Protein AF-A0A352B2F0-F1 (afdb_monomer)

Secondary structure (DSSP, 8-state):
--EEEESS--HHHHHHHHHTT-SEEEESS--HHHHHHHHHHH-

Radius of gyration: 9.82 Å; Cα contacts (8 Å, |Δi|>4): 55; chains: 1; bounding box: 24×15×23 Å

Foldseek 3Di:
DAAAEEQDDDPVVVVVCVVVPHQYYHYPPDDPVSVVVRVVSSD

Structure (mmCIF, N/CA/C/O backbone):
data_AF-A0A352B2F0-F1
#
_entry.id   AF-A0A352B2F0-F1
#
loop_
_atom_site.group_PDB
_atom_site.id
_atom_site.type_symbol
_atom_site.label_atom_id
_atom_site.label_alt_id
_atom_site.label_comp_id
_atom_site.label_asym_id
_atom_site.label_entity_id
_atom_site.label_seq_id
_atom_site.pdbx_PDB_ins_code
_atom_site.Cartn_x
_atom_site.Cartn_y
_atom_site.Cartn_z
_atom_site.occupancy
_atom_site.B_iso_or_equiv
_atom_site.auth_seq_id
_atom_site.auth_comp_id
_atom_site.auth_asym_id
_atom_site.auth_atom_id
_atom_site.pdbx_PDB_model_num
ATOM 1 N N . PRO A 1 1 ? -5.679 0.771 8.939 1.00 87.44 1 PRO A N 1
ATOM 2 C CA . PRO A 1 1 ? -5.112 1.106 7.608 1.00 87.44 1 PRO A CA 1
ATOM 3 C C . PRO A 1 1 ? -4.830 -0.194 6.845 1.00 87.44 1 PRO A C 1
ATOM 5 O O . PRO A 1 1 ? -4.576 -1.203 7.496 1.00 87.44 1 PRO A O 1
ATOM 8 N N . VAL A 1 2 ? -4.916 -0.190 5.511 1.00 94.31 2 VAL A N 1
ATOM 9 C CA . VAL A 1 2 ? -4.610 -1.365 4.674 1.00 94.31 2 VAL A CA 1
ATOM 10 C C . VAL A 1 2 ? -3.419 -1.037 3.783 1.00 94.31 2 VAL A C 1
ATOM 12 O O . VAL A 1 2 ? -3.455 -0.037 3.070 1.00 94.31 2 VAL A O 1
ATOM 15 N N . ALA A 1 3 ? -2.392 -1.884 3.809 1.00 94.44 3 ALA A N 1
ATOM 16 C CA . ALA A 1 3 ? -1.280 -1.862 2.864 1.00 94.44 3 ALA A CA 1
ATOM 17 C C . ALA A 1 3 ? -1.409 -3.057 1.908 1.00 94.44 3 ALA A C 1
ATOM 19 O O . ALA A 1 3 ? -1.727 -4.168 2.338 1.00 94.44 3 ALA A O 1
ATOM 20 N N . MET A 1 4 ? -1.193 -2.833 0.615 1.00 95.19 4 MET A N 1
ATOM 21 C CA . MET A 1 4 ? -1.302 -3.848 -0.429 1.00 95.19 4 MET A CA 1
ATOM 22 C C . MET A 1 4 ? 0.081 -4.214 -0.951 1.00 95.19 4 MET A C 1
ATOM 24 O O . MET A 1 4 ? 0.887 -3.342 -1.248 1.00 95.19 4 MET A O 1
ATOM 28 N N . MET A 1 5 ? 0.333 -5.510 -1.110 1.00 95.56 5 MET A N 1
ATOM 29 C CA . MET A 1 5 ? 1.593 -6.039 -1.622 1.00 95.56 5 MET A CA 1
ATOM 30 C C . MET A 1 5 ? 1.333 -6.833 -2.905 1.00 95.56 5 MET A C 1
ATOM 32 O O . MET A 1 5 ? 0.427 -7.667 -2.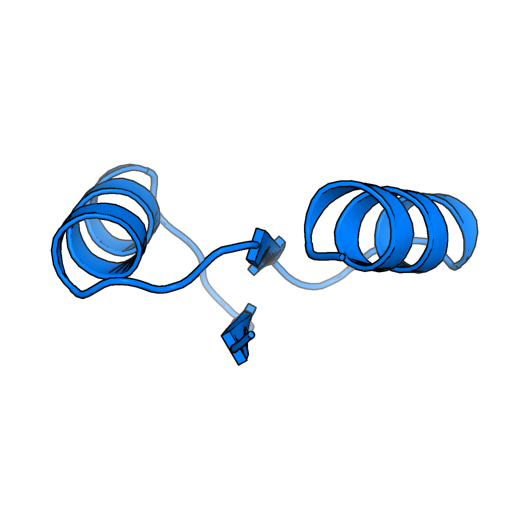930 1.00 95.56 5 MET A O 1
ATOM 36 N N . THR A 1 6 ? 2.106 -6.603 -3.968 1.00 94.31 6 THR A N 1
ATOM 37 C CA . THR A 1 6 ? 1.867 -7.220 -5.289 1.00 94.31 6 THR A CA 1
ATOM 38 C C . THR A 1 6 ? 3.141 -7.778 -5.915 1.00 94.31 6 THR A C 1
ATOM 40 O O . THR A 1 6 ? 4.217 -7.234 -5.720 1.00 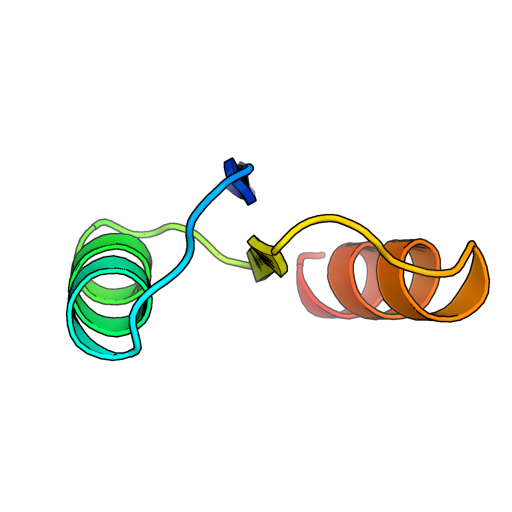94.31 6 THR A O 1
ATOM 43 N N . ALA A 1 7 ? 3.034 -8.864 -6.684 1.00 93.31 7 ALA A N 1
ATOM 44 C CA . ALA A 1 7 ? 4.155 -9.407 -7.460 1.00 93.31 7 ALA A CA 1
ATOM 45 C C . ALA A 1 7 ? 4.370 -8.689 -8.806 1.00 93.31 7 ALA A C 1
ATOM 47 O O . ALA A 1 7 ? 5.479 -8.679 -9.318 1.00 93.31 7 ALA A O 1
ATOM 48 N N . HIS A 1 8 ? 3.318 -8.090 -9.371 1.00 84.31 8 HIS A N 1
ATOM 49 C CA . HIS A 1 8 ? 3.369 -7.345 -10.630 1.00 84.31 8 HIS A CA 1
ATOM 50 C C . HIS A 1 8 ? 2.559 -6.063 -10.449 1.00 84.31 8 HIS A C 1
ATOM 52 O O . HIS A 1 8 ? 1.343 -6.048 -10.641 1.00 84.31 8 HIS A O 1
ATOM 58 N N . GLY A 1 9 ? 3.226 -5.011 -9.980 1.00 82.31 9 GLY A N 1
ATOM 59 C CA . GLY A 1 9 ? 2.632 -3.685 -9.864 1.00 82.31 9 GLY A CA 1
ATOM 60 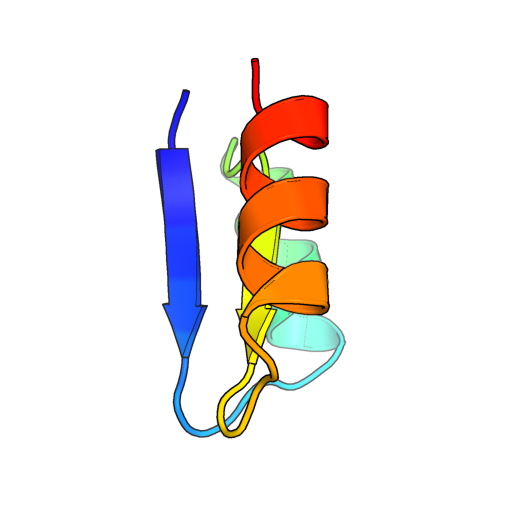C C . GLY A 1 9 ? 2.733 -2.929 -11.184 1.00 82.31 9 GLY A C 1
ATOM 61 O O . GLY A 1 9 ? 3.780 -2.925 -11.824 1.00 82.31 9 GLY A O 1
ATOM 62 N N . SER A 1 10 ? 1.653 -2.264 -11.579 1.00 90.88 10 SER A N 1
ATOM 63 C CA . SER A 1 10 ? 1.679 -1.196 -12.578 1.00 90.88 10 SER A CA 1
ATOM 64 C C . SER A 1 10 ? 1.202 0.101 -11.933 1.00 90.88 10 SER A C 1
ATOM 66 O O . SER A 1 10 ? 0.379 0.066 -11.017 1.00 90.88 10 SER A O 1
ATOM 68 N N . ALA A 1 11 ? 1.648 1.246 -12.456 1.00 91.69 11 ALA A N 1
ATOM 69 C CA . ALA A 1 11 ? 1.220 2.559 -11.966 1.00 91.69 11 ALA A CA 1
ATOM 70 C C . ALA A 1 11 ? -0.314 2.713 -11.958 1.00 91.69 11 ALA A C 1
ATOM 72 O O . ALA A 1 11 ? -0.884 3.343 -11.073 1.00 91.69 11 ALA A O 1
ATOM 73 N N . ARG A 1 12 ? -1.007 2.080 -12.914 1.00 95.19 12 ARG A N 1
ATOM 74 C CA . ARG A 1 12 ? -2.473 2.056 -12.950 1.00 95.19 12 ARG A CA 1
ATOM 75 C C . ARG A 1 12 ? -3.071 1.309 -11.753 1.00 95.19 12 ARG A C 1
ATOM 77 O O . ARG A 1 12 ? -3.999 1.812 -11.132 1.00 95.19 12 ARG A O 1
ATOM 84 N N . GLN A 1 13 ? -2.562 0.119 -11.435 1.00 94.56 13 GLN A N 1
ATOM 85 C CA . GLN A 1 13 ? -3.061 -0.670 -10.301 1.00 94.56 13 GLN A CA 1
ATOM 86 C C . GLN A 1 13 ? -2.799 0.029 -8.967 1.00 94.56 13 GLN A C 1
ATOM 88 O O . GLN A 1 13 ? -3.641 -0.024 -8.077 1.00 94.56 13 GLN A O 1
ATOM 93 N N . GLU A 1 14 ? -1.658 0.703 -8.846 1.00 95.25 14 GLU A N 1
ATOM 94 C CA . GLU A 1 14 ? -1.323 1.517 -7.682 1.00 95.25 14 GLU A CA 1
ATOM 95 C C . GLU A 1 14 ? -2.319 2.673 -7.499 1.00 95.25 14 GLU A C 1
ATOM 97 O O . GLU A 1 14 ? -2.916 2.813 -6.432 1.00 95.25 14 GLU A O 1
ATOM 102 N N . GLN A 1 15 ? -2.591 3.442 -8.561 1.00 96.31 15 GLN A N 1
ATOM 103 C CA . GLN A 1 15 ? -3.592 4.516 -8.537 1.00 96.31 15 GLN A CA 1
ATOM 104 C C . GLN A 1 15 ? -4.988 4.001 -8.162 1.00 96.31 15 GLN A C 1
ATOM 106 O O . GLN A 1 15 ? -5.670 4.596 -7.326 1.00 96.31 15 GLN A O 1
ATOM 111 N N . GLU A 1 16 ? -5.414 2.879 -8.749 1.00 96.75 16 GLU A N 1
ATOM 112 C CA . GLU A 1 16 ? -6.702 2.253 -8.435 1.00 96.75 16 GLU A CA 1
ATOM 113 C C . GLU A 1 16 ? -6.766 1.760 -6.978 1.00 96.75 16 GLU A C 1
ATOM 115 O O . GLU A 1 16 ? -7.817 1.865 -6.344 1.00 96.75 16 GLU A O 1
ATOM 120 N N . ALA A 1 17 ? -5.663 1.246 -6.428 1.00 95.56 17 ALA A N 1
ATOM 121 C CA . ALA A 1 17 ? -5.585 0.811 -5.037 1.00 95.56 17 ALA A CA 1
ATOM 122 C C . ALA A 1 17 ? -5.737 1.996 -4.072 1.00 95.56 17 ALA A C 1
ATOM 124 O O . ALA A 1 17 ? -6.573 1.940 -3.163 1.00 95.56 17 ALA A O 1
ATOM 125 N N . PHE A 1 18 ? -5.003 3.088 -4.303 1.00 95.69 18 PHE A N 1
ATOM 126 C CA . PHE A 1 18 ? -5.128 4.305 -3.498 1.00 95.69 18 PHE A CA 1
ATOM 127 C C . PHE A 1 18 ? -6.536 4.905 -3.580 1.00 95.69 18 PHE A C 1
ATOM 129 O O . PHE A 1 18 ? -7.124 5.232 -2.549 1.00 95.69 18 PHE A O 1
ATOM 136 N N . ALA A 1 19 ? -7.140 4.953 -4.773 1.00 97.56 19 ALA A N 1
ATOM 137 C CA . ALA A 1 19 ? -8.519 5.418 -4.950 1.00 97.56 19 ALA A CA 1
ATOM 138 C C . ALA A 1 19 ? -9.555 4.572 -4.179 1.00 97.56 19 ALA A C 1
ATOM 140 O O . ALA A 1 19 ? -10.636 5.059 -3.854 1.00 97.56 19 ALA A O 1
ATOM 141 N N . ARG A 1 20 ? -9.231 3.311 -3.861 1.00 96.94 20 ARG A N 1
ATOM 142 C CA . ARG A 1 20 ? -10.067 2.391 -3.069 1.00 96.94 20 ARG A CA 1
ATOM 143 C C . ARG A 1 20 ? -9.772 2.427 -1.564 1.00 96.94 20 ARG A C 1
ATOM 145 O O . ARG A 1 20 ? -10.353 1.637 -0.824 1.00 96.94 20 ARG A O 1
ATOM 152 N N . GLY A 1 21 ? -8.901 3.326 -1.103 1.00 95.62 21 GLY A N 1
ATOM 153 C CA . GLY A 1 21 ? -8.594 3.512 0.319 1.00 95.62 21 GLY A CA 1
ATOM 154 C C . GLY A 1 21 ? -7.443 2.654 0.852 1.00 95.62 21 GLY A C 1
ATOM 155 O O . GLY A 1 21 ? -7.262 2.565 2.068 1.00 95.62 21 GLY A O 1
ATOM 156 N N . VAL A 1 22 ? -6.652 2.030 -0.028 1.00 96.31 22 VAL A N 1
ATOM 157 C CA . VAL A 1 22 ? -5.342 1.483 0.357 1.00 96.31 22 VAL A CA 1
ATOM 158 C C . VAL A 1 22 ? -4.427 2.642 0.750 1.00 96.31 22 VAL A C 1
ATOM 160 O O . VAL A 1 22 ? -4.453 3.691 0.114 1.00 96.31 22 VAL A O 1
ATOM 163 N N . ARG A 1 23 ? -3.627 2.463 1.804 1.00 95.62 23 ARG A N 1
ATOM 164 C CA . ARG A 1 23 ? -2.749 3.508 2.350 1.00 95.62 23 ARG A CA 1
ATOM 165 C C . ARG A 1 23 ? -1.269 3.313 2.027 1.00 95.62 23 ARG A C 1
ATOM 167 O O . ARG A 1 23 ? -0.510 4.264 2.128 1.00 95.62 23 ARG A O 1
ATOM 174 N N . ALA A 1 24 ? -0.881 2.120 1.584 1.00 95.06 24 ALA A N 1
ATOM 175 C CA . ALA A 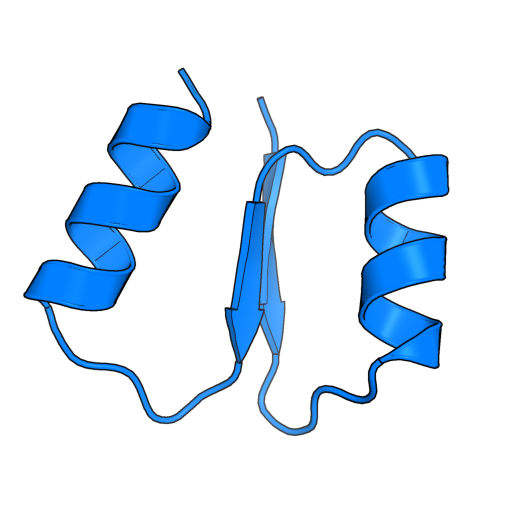1 24 ? 0.437 1.858 1.013 1.00 95.06 24 ALA A CA 1
ATOM 176 C C . ALA A 1 24 ? 0.361 0.759 -0.051 1.00 95.06 24 ALA A C 1
ATOM 178 O O . ALA A 1 24 ? -0.411 -0.191 0.091 1.00 95.06 24 ALA A O 1
ATOM 179 N N . PHE A 1 25 ? 1.174 0.874 -1.098 1.00 94.94 25 PHE A N 1
ATOM 180 C CA . PHE A 1 25 ? 1.253 -0.080 -2.202 1.00 94.94 25 PHE A CA 1
ATOM 181 C C . PHE A 1 25 ? 2.712 -0.512 -2.392 1.00 94.94 25 PHE A C 1
ATOM 183 O O . PHE A 1 25 ? 3.578 0.326 -2.604 1.00 94.94 25 PHE A O 1
ATOM 190 N N . ILE A 1 26 ? 2.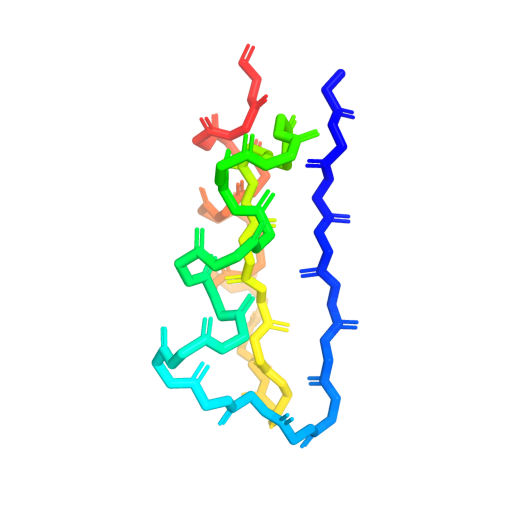991 -1.812 -2.270 1.00 95.56 26 ILE A N 1
ATOM 191 C CA . ILE A 1 26 ? 4.351 -2.353 -2.146 1.00 95.56 26 ILE A CA 1
ATOM 192 C C . ILE A 1 26 ? 4.571 -3.426 -3.229 1.00 95.56 26 ILE A C 1
ATOM 194 O O . ILE A 1 26 ? 4.106 -4.567 -3.080 1.00 95.56 26 ILE A O 1
ATOM 198 N N . PRO A 1 27 ? 5.232 -3.099 -4.353 1.00 94.50 27 PRO A N 1
ATOM 199 C CA . PRO A 1 27 ? 5.589 -4.087 -5.365 1.00 94.50 27 PRO A CA 1
ATOM 200 C C . PRO A 1 27 ? 6.772 -4.956 -4.906 1.00 94.50 27 PRO A C 1
ATOM 202 O O . PRO A 1 27 ? 7.703 -4.471 -4.279 1.00 94.50 27 PRO A O 1
ATOM 205 N N . LYS A 1 28 ? 6.741 -6.254 -5.224 1.00 95.50 28 LYS A N 1
ATOM 206 C CA . LYS A 1 28 ? 7.854 -7.193 -5.018 1.00 95.50 28 LYS A CA 1
ATOM 207 C C . LYS A 1 28 ? 8.789 -7.212 -6.238 1.00 95.50 28 LYS A C 1
ATOM 209 O O . LYS A 1 28 ? 8.295 -7.086 -7.359 1.00 95.50 28 LYS A O 1
ATOM 214 N N . PRO A 1 29 ? 10.085 -7.522 -6.051 1.00 95.12 29 PRO A N 1
ATOM 215 C CA . PRO A 1 29 ? 10.771 -7.642 -4.761 1.00 95.12 29 PRO A CA 1
ATOM 216 C C . PRO A 1 29 ? 10.985 -6.266 -4.112 1.00 95.12 29 PRO A C 1
ATOM 218 O O . PRO A 1 29 ? 11.023 -5.264 -4.814 1.00 95.12 29 PRO A O 1
ATOM 221 N N . PHE A 1 30 ? 11.128 -6.247 -2.789 1.00 93.75 30 PHE A N 1
ATOM 222 C CA . PHE A 1 30 ? 11.414 -5.048 -1.996 1.00 93.75 30 PHE A CA 1
ATOM 223 C C . PHE A 1 30 ? 12.464 -5.362 -0.925 1.00 93.75 30 PHE A C 1
ATOM 225 O O . PHE A 1 30 ? 12.669 -6.536 -0.586 1.00 93.75 30 PHE A O 1
ATOM 232 N N . THR A 1 31 ? 13.102 -4.329 -0.382 1.00 97.00 31 THR A N 1
ATOM 233 C CA . THR A 1 31 ? 13.992 -4.430 0.783 1.00 97.00 31 THR A CA 1
ATOM 234 C C . THR A 1 31 ? 13.224 -4.295 2.101 1.00 97.00 31 THR A C 1
ATOM 236 O O . THR A 1 31 ? 12.060 -3.888 2.138 1.00 97.00 31 THR A O 1
ATOM 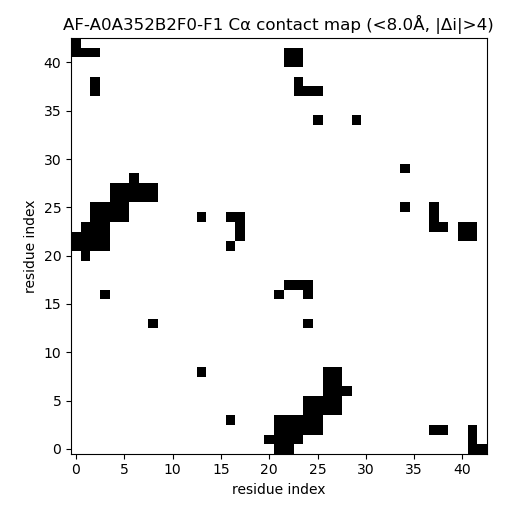239 N N . GLU A 1 32 ? 13.866 -4.650 3.214 1.00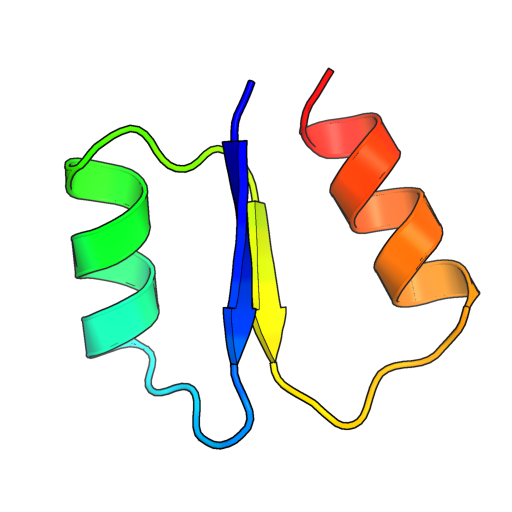 97.38 32 GLU A N 1
ATOM 240 C CA . GLU A 1 32 ? 13.272 -4.491 4.546 1.00 97.38 32 GLU A CA 1
ATOM 241 C C . GLU A 1 32 ? 13.006 -3.013 4.872 1.00 97.38 32 GLU A C 1
ATOM 243 O O . GLU A 1 32 ? 11.954 -2.675 5.412 1.00 97.38 32 GLU A O 1
ATOM 248 N N . GLU A 1 33 ? 13.908 -2.120 4.460 1.00 97.62 33 GLU A N 1
ATOM 249 C CA . GLU A 1 33 ? 13.775 -0.675 4.643 1.00 97.62 33 GLU A CA 1
ATOM 250 C C . GLU A 1 33 ? 12.579 -0.109 3.866 1.00 97.62 33 GLU A C 1
ATOM 252 O O . GLU A 1 33 ? 11.832 0.709 4.401 1.00 97.62 33 GLU A O 1
ATOM 257 N N . GLU A 1 34 ? 12.357 -0.571 2.631 1.00 95.31 34 GLU A N 1
ATOM 258 C CA . GLU A 1 34 ? 11.201 -0.173 1.818 1.00 95.31 34 GLU A CA 1
ATOM 259 C C . GLU A 1 34 ? 9.881 -0.616 2.462 1.00 95.31 34 GLU A C 1
ATOM 261 O O . GLU A 1 34 ? 8.907 0.141 2.482 1.00 95.31 34 GLU A O 1
ATOM 266 N N . LEU A 1 35 ? 9.852 -1.822 3.040 1.00 95.44 35 LEU A N 1
ATOM 267 C CA . LEU A 1 35 ? 8.687 -2.323 3.764 1.00 95.44 35 LEU A CA 1
ATOM 268 C C . LEU A 1 35 ? 8.409 -1.498 5.026 1.00 95.44 35 LEU A C 1
ATOM 270 O O . LEU A 1 35 ? 7.265 -1.099 5.251 1.00 95.44 35 LEU A O 1
ATOM 274 N N . LEU A 1 36 ? 9.433 -1.240 5.843 1.00 95.94 36 LEU A N 1
ATOM 275 C CA . LEU A 1 36 ? 9.295 -0.467 7.079 1.00 95.94 36 LEU A CA 1
ATOM 276 C C . LEU A 1 36 ? 8.817 0.958 6.789 1.00 95.94 36 LEU A C 1
ATOM 278 O O . LEU A 1 36 ? 7.837 1.400 7.388 1.00 95.94 36 LEU A O 1
ATOM 282 N N . ALA A 1 37 ? 9.419 1.630 5.805 1.00 95.00 37 ALA A N 1
ATOM 283 C CA . ALA A 1 37 ? 9.005 2.967 5.391 1.00 95.00 37 ALA A CA 1
ATOM 284 C C . ALA A 1 37 ? 7.541 2.999 4.917 1.00 95.00 37 ALA A C 1
ATOM 286 O O . ALA A 1 37 ? 6.787 3.901 5.283 1.00 95.00 37 ALA A O 1
ATOM 287 N N . ALA A 1 38 ? 7.107 1.999 4.142 1.00 92.56 38 ALA A N 1
ATOM 288 C CA . ALA A 1 38 ? 5.723 1.903 3.684 1.00 92.56 38 ALA A CA 1
ATOM 289 C C . ALA A 1 38 ? 4.732 1.674 4.840 1.00 92.56 38 ALA A C 1
ATOM 291 O O . ALA A 1 38 ? 3.621 2.207 4.816 1.00 92.56 38 ALA A O 1
ATOM 292 N N . VAL A 1 39 ? 5.118 0.901 5.860 1.00 93.25 39 VAL A N 1
ATOM 293 C CA . VAL A 1 39 ? 4.299 0.686 7.063 1.00 93.25 39 VAL A CA 1
ATOM 294 C C . VAL A 1 39 ? 4.211 1.961 7.899 1.00 93.25 39 VAL A C 1
ATOM 296 O O . VAL A 1 39 ? 3.110 2.329 8.300 1.00 93.25 39 VAL A O 1
ATOM 299 N N . GLU A 1 40 ? 5.325 2.662 8.116 1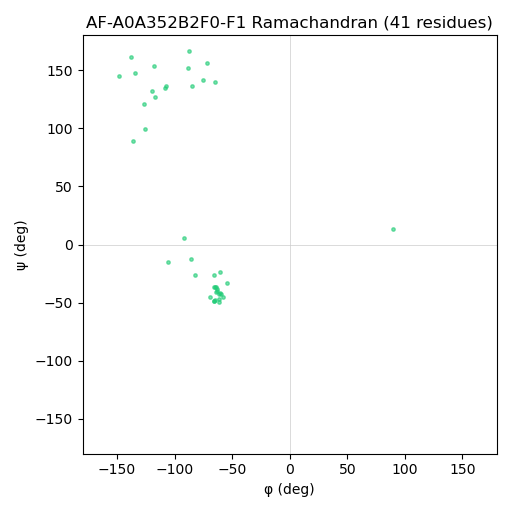.00 94.50 40 GLU A N 1
ATOM 300 C CA . GLU A 1 40 ? 5.352 3.931 8.855 1.00 94.50 40 GLU A CA 1
ATOM 301 C C . GLU A 1 40 ? 4.488 5.007 8.187 1.00 94.50 40 GLU A C 1
ATOM 303 O O . GLU A 1 40 ? 3.720 5.685 8.866 1.00 94.50 40 GLU A O 1
ATOM 308 N N . GLN A 1 41 ? 4.535 5.116 6.855 1.00 88.06 41 GLN A N 1
ATOM 309 C CA . GLN A 1 41 ? 3.668 6.024 6.090 1.00 88.06 41 GLN A CA 1
ATOM 310 C C . GLN A 1 41 ? 2.181 5.638 6.162 1.00 88.06 41 GLN A C 1
ATOM 312 O O . GLN A 1 41 ? 1.299 6.483 5.980 1.00 88.06 41 GLN A O 1
ATOM 317 N N . ALA A 1 42 ? 1.886 4.356 6.395 1.00 89.62 42 ALA A N 1
ATOM 318 C CA . ALA A 1 42 ? 0.524 3.845 6.422 1.00 89.62 42 ALA A CA 1
ATOM 319 C C . ALA A 1 42 ? -0.186 3.987 7.779 1.00 89.62 42 ALA A C 1
ATOM 321 O O . ALA A 1 42 ? -1.406 3.790 7.825 1.00 89.62 42 ALA A O 1
ATOM 322 N N . LEU A 1 43 ? 0.533 4.312 8.857 1.00 86.31 43 LEU A N 1
ATOM 323 C CA . LEU A 1 43 ? -0.034 4.653 10.171 1.00 86.31 43 LEU A CA 1
ATOM 324 C C . LEU A 1 43 ? -0.689 6.043 10.136 1.00 86.31 43 LEU A C 1
ATOM 326 O O . LEU A 1 43 ? -1.795 6.190 10.707 1.00 86.31 43 LEU A O 1
#

Mean predicted aligned error: 2.47 Å

Nearest PDB structures (foldseek):
  6ww6-assemb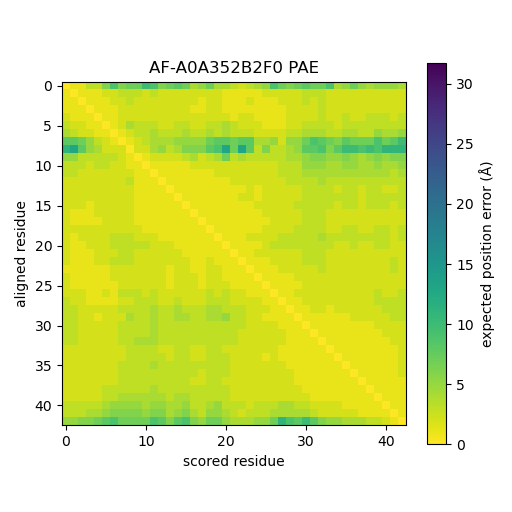ly1_A  TM=7.594E-01  e=7.872E-02  Enterococcus faecalis
  1e6l-assembly1_A  TM=8.786E-01  e=6.314E-01  Escherichia coli
  3f7n-assembly2_B  TM=9.300E-01  e=7.775E-01  Escherichia coli K-12
  3fft-assembly2_B  TM=9.299E-01  e=1.264E+00  Escherichia coli K-12
  1mih-assembly2_B  TM=9.260E-01  e=1.452E+00  Escherichia coli

Sequence (43 aa):
PVAMMTAHGSARQEQEAFARGVRAFIPKPFTEEELLAAVEQAL

pLDDT: mean 93.9, std 3.45, range [82.31, 97.62]

Solvent-accessible surface area (backbone atoms only — not comparable to full-atom values): 2601 Å² total; per-residue (Å²): 125,45,71,46,75,37,80,80,70,46,76,65,58,48,53,54,39,45,76,72,64,39,53,28,76,44,50,50,87,72,53,71,67,59,52,51,53,44,51,64,70,33,109